Protein AF-A0AAX0KG00-F1 (afdb_monomer_lite)

Sequence (105 aa):
MTITKQRVEEIISRIEMYGHGAGYTADEVYDLAVLALNLSNIAKLKRYELDMDGCDSFGQDCGADMTEDSDGNYVLFDDVVKLFEFDTTTQKLESPAKEAASERN

Structure (mmCIF, N/CA/C/O backbone):
data_AF-A0AAX0KG00-F1
#
_entry.id   AF-A0AAX0KG00-F1
#
loop_
_atom_site.group_PDB
_atom_site.id
_atom_site.type_symbol
_atom_site.label_atom_id
_atom_site.label_alt_id
_atom_site.label_comp_id
_atom_site.label_asym_id
_atom_site.label_entity_id
_atom_site.label_seq_id
_atom_site.pdbx_PDB_ins_code
_atom_site.Cartn_x
_atom_site.Cartn_y
_atom_site.Cartn_z
_atom_site.occupancy
_atom_site.B_iso_or_equiv
_atom_site.auth_seq_id
_atom_site.auth_comp_id
_atom_site.auth_asym_id
_atom_site.auth_atom_id
_atom_site.pdbx_PDB_model_num
ATOM 1 N N . MET A 1 1 ? 2.299 -10.904 -9.021 1.00 55.53 1 MET A N 1
ATOM 2 C CA . MET A 1 1 ? 3.758 -10.706 -8.871 1.00 55.53 1 MET A CA 1
ATOM 3 C C . MET A 1 1 ? 3.919 -9.799 -7.658 1.00 55.53 1 MET A C 1
ATOM 5 O O . MET A 1 1 ? 2.980 -9.087 -7.360 1.00 55.53 1 MET A O 1
ATOM 9 N N . THR A 1 2 ? 5.003 -9.872 -6.890 1.00 67.31 2 THR A N 1
ATOM 10 C CA . THR A 1 2 ? 5.174 -8.993 -5.718 1.00 67.31 2 THR A CA 1
ATOM 11 C C . THR A 1 2 ? 6.259 -7.982 -6.029 1.00 67.31 2 THR A C 1
ATOM 13 O O . THR A 1 2 ? 7.417 -8.369 -6.198 1.00 67.31 2 THR A O 1
ATOM 16 N N . ILE A 1 3 ? 5.915 -6.697 -6.107 1.00 80.94 3 ILE A N 1
ATOM 17 C CA . ILE A 1 3 ? 6.923 -5.654 -6.284 1.00 80.94 3 ILE A CA 1
ATOM 18 C C . ILE A 1 3 ? 7.651 -5.384 -4.960 1.00 80.94 3 ILE A C 1
ATOM 20 O O . ILE A 1 3 ? 7.037 -5.177 -3.916 1.00 80.94 3 ILE A O 1
ATOM 24 N N . THR A 1 4 ? 8.983 -5.421 -4.983 1.00 85.62 4 THR A N 1
ATOM 25 C CA . THR A 1 4 ? 9.822 -5.200 -3.795 1.00 85.62 4 THR A CA 1
ATOM 26 C C . THR A 1 4 ? 10.341 -3.768 -3.747 1.00 85.62 4 THR A C 1
ATOM 28 O O . THR A 1 4 ? 10.486 -3.119 -4.781 1.00 85.62 4 THR A O 1
ATOM 31 N N . LYS A 1 5 ? 10.717 -3.280 -2.556 1.00 85.38 5 LYS A N 1
ATOM 32 C CA . LYS A 1 5 ? 11.319 -1.944 -2.391 1.00 85.38 5 LYS A CA 1
ATOM 33 C C . LYS A 1 5 ? 12.525 -1.718 -3.314 1.00 85.38 5 LYS A C 1
ATOM 35 O O . LYS A 1 5 ? 12.592 -0.695 -3.983 1.00 85.38 5 LYS A O 1
ATOM 40 N N . GLN A 1 6 ? 13.438 -2.690 -3.384 1.00 89.00 6 GLN A N 1
ATOM 41 C CA . GLN A 1 6 ? 14.615 -2.615 -4.260 1.00 89.00 6 GLN A CA 1
ATOM 42 C C . GLN A 1 6 ? 14.218 -2.465 -5.733 1.00 89.00 6 GLN A C 1
ATOM 44 O O . GLN A 1 6 ? 14.830 -1.692 -6.465 1.00 89.00 6 GLN A O 1
ATOM 49 N N . ARG A 1 7 ? 13.160 -3.165 -6.164 1.00 90.69 7 ARG A N 1
ATOM 50 C CA . ARG A 1 7 ? 12.652 -3.062 -7.532 1.00 90.69 7 ARG A CA 1
ATOM 51 C C . ARG A 1 7 ? 12.025 -1.696 -7.810 1.00 90.69 7 ARG A C 1
ATOM 53 O O . ARG A 1 7 ? 12.241 -1.147 -8.884 1.00 90.69 7 ARG A O 1
ATOM 60 N N . VAL A 1 8 ? 11.306 -1.123 -6.845 1.00 89.12 8 VAL A N 1
ATOM 61 C CA . VAL A 1 8 ? 10.755 0.239 -6.954 1.00 89.12 8 VAL A CA 1
ATOM 62 C C . VAL A 1 8 ? 11.867 1.278 -7.101 1.00 89.12 8 VAL A C 1
ATOM 64 O O . VAL A 1 8 ? 11.791 2.124 -7.987 1.00 89.12 8 VAL A O 1
ATOM 67 N N . GLU A 1 9 ? 12.919 1.193 -6.284 1.00 90.69 9 GLU A N 1
ATOM 68 C CA . GLU A 1 9 ? 14.078 2.095 -6.366 1.00 90.69 9 GLU A CA 1
ATOM 69 C C . GLU A 1 9 ? 14.778 1.999 -7.733 1.00 90.69 9 GLU A C 1
ATOM 71 O O . GLU A 1 9 ? 15.102 3.023 -8.338 1.00 90.69 9 GLU A O 1
ATOM 76 N N . GLU A 1 10 ? 14.943 0.783 -8.266 1.00 90.62 10 GLU A N 1
ATOM 77 C CA . GLU A 1 10 ? 15.484 0.572 -9.612 1.00 90.62 10 GLU A CA 1
ATOM 78 C C . GLU A 1 10 ? 14.589 1.202 -10.690 1.00 90.62 10 GLU A C 1
ATOM 80 O O . GLU A 1 10 ? 15.086 1.899 -11.575 1.00 90.62 10 GLU A O 1
ATOM 85 N N . ILE A 1 11 ? 13.270 0.988 -10.618 1.00 89.44 11 ILE A N 1
ATOM 86 C CA . ILE A 1 11 ? 12.307 1.553 -11.572 1.00 89.44 11 ILE A CA 1
ATOM 87 C C . ILE A 1 11 ? 12.376 3.082 -11.563 1.00 89.44 11 ILE A C 1
ATOM 89 O O . ILE A 1 11 ? 12.450 3.679 -12.636 1.00 89.44 11 ILE A O 1
ATOM 93 N N . ILE A 1 12 ? 12.412 3.714 -10.385 1.00 90.50 12 ILE A N 1
ATOM 94 C CA . ILE A 1 12 ? 12.523 5.175 -10.254 1.00 90.50 12 ILE A CA 1
ATOM 95 C C . ILE A 1 12 ? 13.815 5.668 -10.907 1.00 90.50 12 ILE A C 1
ATOM 97 O O . ILE A 1 12 ? 13.762 6.518 -11.795 1.00 90.50 12 ILE A O 1
ATOM 101 N N . SER A 1 13 ? 14.958 5.077 -10.547 1.00 92.19 13 SER A N 1
ATOM 102 C CA . SER A 1 13 ? 16.258 5.456 -11.113 1.00 92.19 13 SER A CA 1
ATOM 103 C C . SER A 1 13 ? 16.284 5.322 -12.641 1.00 92.19 13 SER A C 1
ATOM 105 O O . SER A 1 13 ? 16.823 6.170 -13.356 1.00 92.19 13 SER A O 1
ATOM 107 N N . ARG A 1 14 ? 15.651 4.275 -13.176 1.00 90.38 14 ARG A N 1
ATOM 108 C CA . ARG A 1 14 ? 15.568 4.054 -14.621 1.00 90.38 14 ARG A CA 1
ATOM 109 C C . ARG A 1 14 ? 14.595 5.010 -15.308 1.00 90.38 14 ARG A C 1
ATOM 111 O O . ARG A 1 14 ? 14.874 5.405 -16.435 1.00 90.38 14 ARG A O 1
ATOM 118 N N . ILE A 1 15 ? 13.492 5.405 -14.673 1.00 90.69 15 ILE A N 1
ATOM 119 C CA . ILE A 1 15 ? 12.586 6.436 -15.205 1.00 90.69 15 ILE A CA 1
ATOM 120 C C . ILE A 1 15 ? 13.304 7.786 -15.282 1.00 90.69 15 ILE A C 1
ATOM 122 O O . ILE A 1 15 ? 13.199 8.458 -16.304 1.00 90.69 15 ILE A O 1
ATOM 126 N N . GLU A 1 16 ? 14.076 8.155 -14.258 1.00 90.38 16 GLU A N 1
ATOM 127 C CA . GLU A 1 16 ? 14.860 9.397 -14.250 1.00 90.38 16 GLU A CA 1
ATOM 128 C C . GLU A 1 16 ? 15.902 9.438 -15.379 1.00 90.38 16 GLU A C 1
ATOM 130 O O . GLU A 1 16 ? 16.091 10.479 -16.006 1.00 90.38 16 GLU A O 1
ATOM 135 N N . MET A 1 17 ? 16.554 8.306 -15.670 1.00 89.31 17 MET A N 1
ATOM 136 C CA . MET A 1 17 ? 17.584 8.225 -16.713 1.00 89.31 17 MET A CA 1
ATOM 137 C C . MET A 1 17 ? 17.036 8.026 -18.131 1.00 89.31 17 MET A C 1
ATOM 139 O O . MET A 1 17 ? 17.594 8.572 -19.082 1.00 89.31 17 MET A O 1
ATOM 143 N N . TYR A 1 18 ? 15.992 7.211 -18.297 1.00 89.69 18 TYR A N 1
ATOM 144 C CA . TYR A 1 18 ? 15.554 6.710 -19.607 1.00 89.69 18 TYR A CA 1
ATOM 145 C C . TYR A 1 18 ? 14.125 7.121 -19.989 1.00 89.69 18 TYR A C 1
ATOM 147 O O . TYR A 1 18 ? 13.746 6.974 -21.150 1.00 89.69 18 TYR A O 1
ATOM 155 N N . GLY A 1 19 ? 13.324 7.641 -19.055 1.00 84.38 19 GLY A N 1
ATOM 156 C CA . GLY A 1 19 ? 11.938 8.040 -19.304 1.00 84.38 19 GLY A CA 1
ATOM 157 C C . GLY A 1 19 ? 11.027 6.873 -19.711 1.00 84.38 19 GLY A C 1
ATOM 158 O O . GLY A 1 19 ? 11.082 5.777 -19.143 1.00 84.38 19 GLY A O 1
ATOM 159 N N . HIS A 1 20 ? 10.152 7.105 -20.698 1.00 74.81 20 HIS A N 1
ATOM 160 C CA . HIS A 1 20 ? 9.281 6.063 -21.249 1.00 74.81 20 HIS A CA 1
ATOM 161 C C . HIS A 1 20 ? 10.119 4.959 -21.912 1.00 74.81 20 HIS A C 1
ATOM 163 O O . HIS A 1 20 ? 10.801 5.201 -22.902 1.00 74.81 20 HIS A O 1
ATOM 169 N N . GLY A 1 21 ? 10.048 3.737 -21.373 1.00 74.00 21 GLY A N 1
ATOM 170 C CA . GLY A 1 21 ? 10.892 2.613 -21.804 1.00 74.00 21 GLY A CA 1
ATOM 171 C C . GLY A 1 21 ? 11.908 2.150 -20.757 1.00 74.00 21 GLY A C 1
ATOM 172 O O . GLY A 1 21 ? 12.726 1.281 -21.045 1.00 74.00 21 GLY A O 1
ATOM 173 N N . ALA A 1 22 ? 11.823 2.660 -19.525 1.00 84.12 22 ALA A N 1
ATOM 174 C CA . ALA A 1 22 ? 12.662 2.268 -18.393 1.00 84.12 22 ALA A CA 1
ATOM 175 C C . ALA A 1 22 ? 12.617 0.768 -18.019 1.00 84.12 22 ALA A C 1
ATOM 177 O O . ALA A 1 22 ? 13.392 0.351 -17.166 1.00 84.12 22 ALA A O 1
ATOM 178 N N . GLY A 1 23 ? 11.794 -0.066 -18.665 1.00 84.50 23 GLY A N 1
ATOM 179 C CA . GLY A 1 23 ? 11.791 -1.522 -18.470 1.00 84.50 23 GLY A CA 1
ATOM 180 C C . GLY A 1 23 ? 10.996 -1.995 -17.251 1.00 84.50 23 GLY A C 1
ATOM 181 O O . GLY A 1 23 ? 11.303 -3.057 -16.708 1.00 84.50 23 GLY A O 1
ATOM 182 N N . TYR A 1 24 ? 10.010 -1.205 -16.822 1.00 88.50 24 TYR A N 1
ATOM 183 C CA . TYR A 1 24 ? 8.957 -1.645 -15.908 1.00 88.50 24 TYR A CA 1
ATOM 184 C C . TYR A 1 24 ? 7.797 -2.270 -16.694 1.00 88.50 24 TYR A C 1
ATOM 186 O O . TYR A 1 24 ? 7.545 -1.894 -17.845 1.00 88.50 24 TYR A O 1
ATOM 194 N N . THR A 1 25 ? 7.093 -3.225 -16.093 1.00 89.06 25 THR A N 1
ATOM 195 C CA . THR A 1 25 ? 5.917 -3.866 -16.702 1.00 89.06 25 THR A CA 1
ATOM 196 C C . THR A 1 25 ? 4.623 -3.146 -16.316 1.00 89.06 25 THR A C 1
ATOM 198 O O . THR A 1 25 ? 4.577 -2.377 -15.356 1.00 89.06 25 THR A O 1
ATOM 201 N N . ALA A 1 26 ? 3.545 -3.390 -17.067 1.00 88.00 26 ALA A N 1
ATOM 202 C CA . ALA A 1 26 ? 2.218 -2.901 -16.691 1.00 88.00 26 ALA A CA 1
ATOM 203 C C . ALA A 1 26 ? 1.755 -3.488 -15.346 1.00 88.00 26 ALA A C 1
ATOM 205 O O . ALA A 1 26 ? 1.148 -2.774 -14.553 1.00 88.00 26 ALA A O 1
ATOM 206 N N . ASP A 1 27 ? 2.105 -4.748 -15.072 1.00 88.56 27 ASP A N 1
ATOM 207 C CA . ASP A 1 27 ? 1.786 -5.424 -13.812 1.00 88.56 27 ASP A CA 1
ATOM 208 C C . AS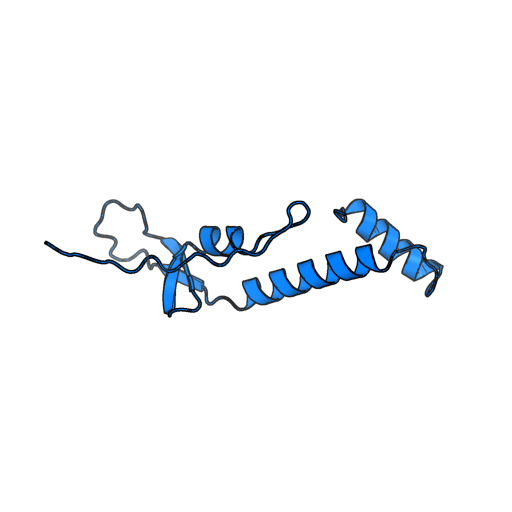P A 1 27 ? 2.484 -4.748 -12.623 1.00 88.56 27 ASP A C 1
ATOM 210 O O . ASP A 1 27 ? 1.849 -4.475 -11.613 1.00 88.56 27 ASP A O 1
ATOM 214 N N . GLU A 1 28 ? 3.760 -4.368 -12.765 1.00 88.00 28 GLU A N 1
ATOM 215 C CA . GLU A 1 28 ? 4.493 -3.635 -11.721 1.00 88.00 28 GLU A CA 1
ATOM 216 C C . GLU A 1 28 ? 3.848 -2.274 -11.409 1.00 88.00 28 GLU A C 1
ATOM 218 O O . GLU A 1 28 ? 3.786 -1.858 -10.252 1.00 88.00 28 GLU A O 1
ATOM 223 N N . VAL A 1 29 ? 3.338 -1.581 -12.432 1.00 87.38 29 VAL A N 1
ATOM 224 C CA . VAL A 1 29 ? 2.611 -0.313 -12.253 1.00 87.38 29 VAL A CA 1
ATOM 225 C C . VAL A 1 29 ? 1.258 -0.545 -11.581 1.00 87.38 29 VAL A C 1
ATOM 227 O O . VAL A 1 29 ? 0.854 0.253 -10.735 1.00 87.38 29 VAL A O 1
ATOM 230 N N . TYR A 1 30 ? 0.564 -1.625 -11.937 1.00 87.06 30 TYR A N 1
ATOM 231 C CA . TYR A 1 30 ? -0.711 -1.993 -11.332 1.00 87.06 30 TYR A CA 1
ATOM 232 C C . TYR A 1 30 ? -0.554 -2.323 -9.844 1.00 87.06 30 TYR A C 1
ATOM 234 O O . TYR A 1 30 ? -1.261 -1.743 -9.019 1.00 87.06 30 TYR A O 1
ATOM 242 N N . ASP A 1 31 ? 0.422 -3.160 -9.490 1.00 84.62 31 ASP A N 1
ATOM 243 C CA . ASP A 1 31 ? 0.705 -3.539 -8.103 1.00 84.62 31 ASP A CA 1
ATOM 244 C C . ASP A 1 31 ? 1.033 -2.301 -7.244 1.00 84.62 31 ASP A C 1
ATOM 246 O O . ASP A 1 31 ? 0.531 -2.150 -6.127 1.00 84.62 31 ASP A O 1
ATOM 250 N N . LEU A 1 32 ? 1.813 -1.356 -7.787 1.00 84.75 32 LEU A N 1
ATOM 251 C CA . LEU A 1 32 ? 2.098 -0.079 -7.122 1.00 84.75 32 LEU A CA 1
ATOM 252 C C . LEU A 1 32 ? 0.854 0.788 -6.930 1.00 84.75 32 LEU A C 1
ATOM 254 O O . LEU A 1 32 ? 0.689 1.398 -5.871 1.00 84.75 32 LEU A O 1
ATOM 258 N N . ALA A 1 33 ? -0.016 0.861 -7.938 1.00 85.12 33 ALA A N 1
ATOM 259 C CA . ALA A 1 33 ? -1.245 1.639 -7.861 1.00 85.12 33 ALA A CA 1
ATOM 260 C C . ALA A 1 33 ? -2.206 1.071 -6.807 1.00 85.12 33 ALA A C 1
ATOM 262 O O . ALA A 1 33 ? -2.770 1.836 -6.025 1.00 85.12 33 ALA A O 1
ATOM 263 N N . VAL A 1 34 ? -2.351 -0.256 -6.742 1.00 84.19 34 VAL A N 1
ATOM 264 C CA . VAL A 1 34 ? -3.161 -0.936 -5.719 1.00 84.19 34 VAL A CA 1
ATOM 265 C C . VAL A 1 34 ? -2.615 -0.648 -4.320 1.00 84.19 34 VAL A C 1
ATOM 267 O O . VAL A 1 34 ? -3.369 -0.231 -3.441 1.00 84.19 34 VAL A O 1
ATOM 270 N N . LEU A 1 35 ? -1.299 -0.773 -4.122 1.00 82.06 35 LEU A N 1
ATOM 271 C CA . LEU A 1 35 ? -0.664 -0.482 -2.835 1.00 82.06 35 LEU A CA 1
ATOM 272 C C . LEU A 1 35 ? -0.868 0.983 -2.409 1.00 82.06 35 LEU A C 1
ATOM 274 O O . LEU A 1 35 ? -1.218 1.251 -1.259 1.00 82.06 35 LEU A O 1
ATOM 278 N N . ALA A 1 36 ? -0.716 1.934 -3.334 1.00 83.88 36 ALA A N 1
ATOM 279 C CA . ALA A 1 36 ? -0.949 3.352 -3.063 1.00 83.88 36 ALA A CA 1
ATOM 280 C C . ALA A 1 36 ? -2.420 3.656 -2.719 1.00 83.88 36 ALA A C 1
ATOM 282 O O . ALA A 1 36 ? -2.693 4.443 -1.809 1.00 83.88 36 ALA A O 1
ATOM 283 N N . LEU A 1 37 ? -3.370 3.022 -3.413 1.00 82.00 37 LEU A N 1
A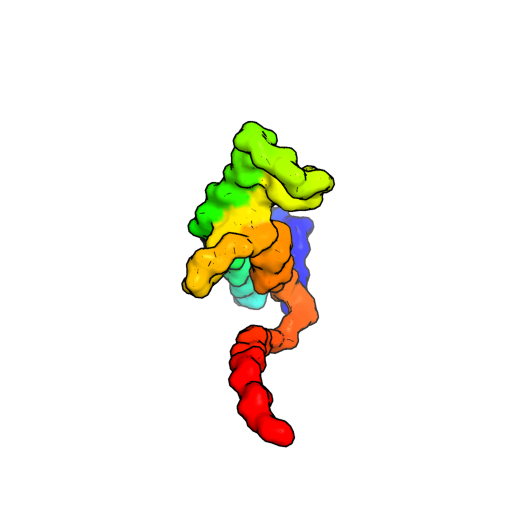TOM 284 C CA . LEU A 1 37 ? -4.800 3.163 -3.134 1.00 82.00 37 LEU A CA 1
ATOM 285 C C . LEU A 1 37 ? -5.161 2.620 -1.747 1.00 82.00 37 LEU A C 1
ATOM 287 O O . LEU A 1 37 ? -5.857 3.302 -0.994 1.00 82.00 37 LEU A O 1
ATOM 291 N N . ASN A 1 38 ? -4.643 1.448 -1.378 1.00 79.62 38 ASN A N 1
ATOM 292 C CA . ASN A 1 38 ? -4.884 0.848 -0.064 1.00 79.62 38 ASN A CA 1
ATOM 293 C C . ASN A 1 38 ? -4.324 1.723 1.066 1.00 79.62 38 ASN A C 1
ATOM 295 O O . ASN A 1 38 ? -5.042 2.027 2.019 1.00 79.62 38 ASN A O 1
ATOM 299 N N . LEU A 1 39 ? -3.095 2.231 0.921 1.00 81.00 39 LEU A N 1
ATOM 300 C CA . LEU A 1 39 ? -2.506 3.170 1.882 1.00 81.00 39 LEU A CA 1
ATOM 301 C C . LEU A 1 39 ? -3.317 4.468 2.005 1.00 81.00 39 LEU A C 1
ATOM 303 O O . LEU A 1 39 ? -3.513 4.975 3.109 1.00 81.00 39 LEU A O 1
ATOM 307 N N . SER A 1 40 ? -3.830 4.996 0.889 1.00 79.31 40 SER A N 1
ATOM 308 C CA . SER A 1 40 ? -4.697 6.179 0.908 1.00 79.31 40 SER A CA 1
ATOM 309 C C . SER A 1 40 ? -6.013 5.926 1.644 1.00 79.31 40 SER A C 1
ATOM 311 O O . SER A 1 40 ? -6.521 6.828 2.309 1.00 79.31 40 SER A O 1
ATOM 313 N N . ASN A 1 41 ? -6.567 4.717 1.546 1.00 79.75 41 ASN A N 1
ATOM 314 C CA . ASN A 1 41 ? -7.791 4.349 2.251 1.00 79.75 41 ASN A CA 1
ATOM 315 C C . ASN A 1 41 ? -7.553 4.192 3.758 1.00 79.75 41 ASN A C 1
ATOM 317 O O . ASN A 1 41 ? -8.339 4.729 4.535 1.00 79.75 41 ASN A O 1
ATOM 321 N N . ILE A 1 42 ? -6.434 3.586 4.169 1.00 79.94 42 ILE A N 1
ATOM 322 C CA . ILE A 1 42 ? -6.021 3.530 5.582 1.00 79.94 42 ILE A CA 1
ATOM 323 C C . ILE A 1 42 ? -5.850 4.942 6.157 1.00 79.94 42 ILE A C 1
ATOM 325 O O . ILE A 1 42 ? -6.312 5.224 7.256 1.00 79.94 42 ILE A O 1
ATOM 329 N N . ALA A 1 43 ? -5.238 5.866 5.409 1.00 79.75 43 ALA A N 1
ATOM 330 C CA . ALA A 1 43 ? -5.025 7.241 5.867 1.00 79.75 43 ALA A CA 1
ATOM 331 C C . ALA A 1 43 ? -6.325 8.046 6.082 1.00 79.75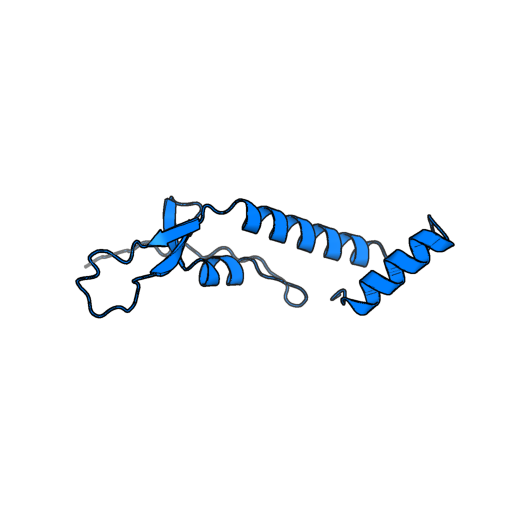 43 ALA A C 1
ATOM 333 O O . ALA A 1 43 ? -6.295 9.087 6.735 1.00 79.75 43 ALA A O 1
ATOM 334 N N . LYS A 1 44 ? -7.458 7.594 5.528 1.00 81.88 44 LYS A N 1
ATOM 335 C CA . LYS A 1 44 ? -8.779 8.223 5.715 1.00 81.88 44 LYS A CA 1
ATOM 336 C C . LYS A 1 44 ? -9.530 7.690 6.932 1.00 81.88 44 LYS A C 1
ATOM 338 O O . LYS A 1 44 ? -10.562 8.260 7.287 1.00 81.88 44 LYS A O 1
ATOM 343 N N . LEU A 1 45 ? -9.048 6.610 7.541 1.00 80.69 45 LEU A N 1
ATOM 344 C CA . LEU A 1 45 ? -9.637 6.063 8.750 1.00 80.69 45 LEU A CA 1
ATOM 345 C C . LEU A 1 45 ? -9.542 7.088 9.881 1.00 80.69 45 LEU A C 1
ATOM 347 O O . LEU A 1 45 ? -8.472 7.634 10.163 1.00 80.69 45 LEU A O 1
ATOM 351 N N . LYS A 1 46 ? -10.674 7.356 10.533 1.00 80.38 46 LYS A N 1
ATOM 352 C CA . LYS A 1 46 ? -10.696 8.185 11.738 1.00 80.38 46 LYS A CA 1
ATOM 353 C C . LYS A 1 46 ? -10.065 7.389 12.872 1.00 80.38 46 LYS A C 1
ATOM 355 O O . LYS A 1 46 ? -10.479 6.257 13.113 1.00 80.38 46 LYS A O 1
ATOM 360 N N . ARG A 1 47 ? -9.074 7.972 13.542 1.00 80.75 47 ARG A N 1
ATOM 361 C CA . ARG A 1 47 ? -8.451 7.383 14.730 1.00 80.75 47 ARG A CA 1
ATOM 362 C C . ARG A 1 47 ? -9.082 7.964 15.979 1.00 80.75 47 ARG A C 1
ATOM 364 O O . ARG A 1 47 ? -9.290 9.177 16.050 1.00 80.75 47 ARG A O 1
ATOM 371 N N . TYR A 1 48 ? -9.341 7.103 16.944 1.00 76.69 48 TYR A N 1
ATOM 372 C CA . TYR A 1 48 ? -9.826 7.470 18.257 1.00 76.69 48 TYR A CA 1
ATOM 373 C C . TYR A 1 48 ? -8.866 6.886 19.286 1.00 76.69 48 TYR A C 1
ATOM 375 O O . TYR A 1 48 ? -8.685 5.672 19.365 1.00 76.69 48 TYR A O 1
ATOM 383 N N . GLU A 1 49 ? -8.246 7.765 20.062 1.00 68.00 49 GLU A N 1
ATOM 384 C CA . GLU A 1 49 ? -7.489 7.372 21.242 1.00 68.00 49 GLU A CA 1
ATOM 385 C C . GLU A 1 49 ? -8.481 7.283 22.401 1.00 68.00 49 GLU A C 1
ATOM 387 O O . GLU A 1 49 ? -9.207 8.242 22.682 1.00 68.00 49 GLU A O 1
ATOM 392 N N . LEU A 1 50 ? -8.564 6.118 23.042 1.00 66.00 50 LEU A N 1
ATOM 393 C CA . LEU A 1 50 ? -9.339 5.985 24.269 1.00 66.00 50 LEU A CA 1
ATOM 394 C C . LEU A 1 50 ? -8.603 6.729 25.384 1.00 66.00 50 LEU A C 1
ATOM 396 O O . LEU A 1 50 ? -7.476 6.372 25.734 1.00 66.00 50 LEU A O 1
ATOM 400 N N . ASP A 1 51 ? -9.245 7.776 25.902 1.00 63.97 51 ASP A N 1
ATOM 401 C CA . ASP A 1 51 ? -8.724 8.586 26.998 1.00 63.97 51 ASP A CA 1
ATOM 402 C C . ASP A 1 51 ? -8.421 7.701 28.218 1.00 63.97 51 ASP A C 1
ATOM 404 O O . ASP A 1 51 ? -9.210 6.835 28.606 1.00 63.97 51 ASP A O 1
ATOM 408 N N . MET A 1 52 ? -7.241 7.900 28.799 1.00 60.16 52 MET A N 1
ATOM 409 C CA . MET A 1 52 ? -6.728 7.116 29.923 1.00 60.16 52 MET A CA 1
ATOM 410 C C . MET A 1 52 ? -7.352 7.540 31.258 1.00 60.16 52 MET A C 1
ATOM 412 O O . MET A 1 52 ? -7.259 6.808 32.251 1.00 60.16 52 MET A O 1
ATOM 416 N N . ASP A 1 53 ? -7.994 8.707 31.291 1.00 61.19 53 ASP A N 1
ATOM 417 C CA . ASP A 1 53 ? -8.610 9.264 32.485 1.00 61.19 53 ASP A CA 1
ATOM 418 C C . ASP A 1 53 ? -9.947 8.559 32.790 1.00 61.19 53 ASP A C 1
ATOM 420 O O . ASP A 1 53 ? -11.024 8.990 32.386 1.00 61.19 53 ASP A O 1
ATOM 424 N N . GLY A 1 54 ? -9.884 7.454 33.544 1.00 59.97 54 GLY A N 1
ATOM 425 C CA . GLY A 1 54 ? -11.073 6.777 34.090 1.00 59.97 54 GLY A CA 1
ATOM 426 C C . GLY A 1 54 ? -11.249 5.304 33.722 1.00 59.97 54 GLY A C 1
ATOM 427 O O . GLY A 1 54 ? -12.332 4.768 33.930 1.00 59.97 54 GLY A O 1
ATOM 428 N N . CYS A 1 55 ? -10.204 4.645 33.218 1.00 66.38 55 CYS A N 1
ATOM 429 C CA . CYS A 1 55 ? -10.201 3.207 32.946 1.00 66.38 55 CYS A CA 1
ATOM 430 C C . CYS A 1 55 ? -10.512 2.379 34.215 1.00 66.38 55 CYS A C 1
ATOM 432 O O . CYS A 1 55 ? -9.646 2.177 35.069 1.00 66.38 55 CYS A O 1
ATOM 434 N N . ASP A 1 56 ? -11.749 1.899 34.350 1.00 65.25 56 ASP A N 1
ATOM 435 C CA . ASP A 1 56 ? -12.265 1.157 35.510 1.00 65.25 56 ASP A CA 1
ATOM 436 C C . ASP A 1 56 ? -12.153 -0.375 35.361 1.00 65.25 56 ASP A C 1
ATOM 438 O O . ASP A 1 56 ? -12.423 -1.127 36.302 1.00 65.25 56 ASP A O 1
ATOM 442 N N . SER A 1 57 ? -11.680 -0.850 34.207 1.00 59.09 57 SER A N 1
ATOM 443 C CA . SER A 1 57 ? -11.664 -2.261 33.825 1.00 59.09 57 SER A CA 1
ATOM 444 C C . SER A 1 57 ? -10.259 -2.767 33.481 1.00 59.09 57 SER A C 1
ATOM 446 O O . SER A 1 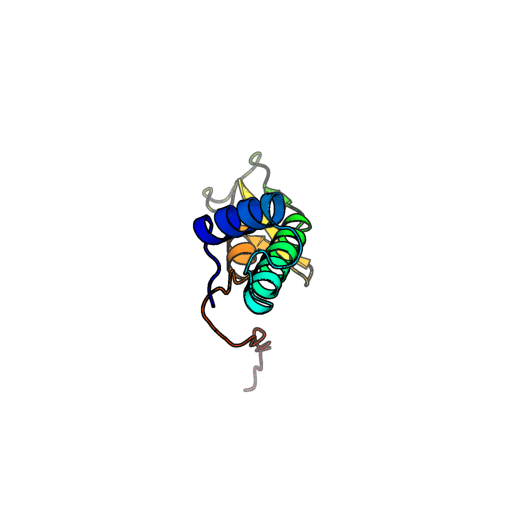57 ? -9.944 -2.943 32.311 1.00 59.09 57 SER A O 1
ATOM 448 N N . PHE A 1 58 ? -9.393 -3.006 34.477 1.00 59.62 58 PHE A N 1
ATOM 449 C CA . PHE A 1 58 ? -8.120 -3.762 34.357 1.00 59.62 58 PHE A CA 1
ATOM 450 C C . PHE A 1 58 ? -7.241 -3.499 33.100 1.00 59.62 58 PHE A C 1
ATOM 452 O O . PHE A 1 58 ? -6.439 -4.351 32.723 1.00 59.62 58 PHE A O 1
ATOM 459 N N . GLY A 1 59 ? -7.346 -2.321 32.478 1.00 55.84 59 GLY A N 1
ATOM 460 C CA . GLY A 1 59 ? -6.410 -1.803 31.484 1.00 55.84 59 GLY A CA 1
ATOM 461 C C . GLY A 1 59 ? -6.202 -2.611 30.200 1.00 55.84 59 GLY A C 1
ATOM 462 O O . GLY A 1 59 ? -5.139 -2.443 29.614 1.00 55.84 59 GLY A O 1
ATOM 463 N N . GLN A 1 60 ? -7.123 -3.476 29.749 1.00 60.09 60 GLN A N 1
ATOM 464 C CA . GLN A 1 60 ? -6.875 -4.206 28.488 1.00 60.09 60 GLN A CA 1
ATOM 465 C C . GLN A 1 60 ? -7.059 -3.340 27.236 1.00 60.09 60 GLN A C 1
ATOM 467 O O . GLN A 1 60 ? -6.213 -3.407 26.350 1.00 60.09 60 GLN A O 1
ATOM 472 N N . ASP A 1 61 ? -8.077 -2.475 27.205 1.00 60.50 61 ASP A N 1
ATOM 473 C CA . ASP A 1 61 ? -8.397 -1.671 26.011 1.00 60.50 61 ASP A CA 1
ATOM 474 C C . ASP A 1 61 ? -8.110 -0.170 26.198 1.00 60.50 61 ASP A C 1
ATOM 476 O O . ASP A 1 61 ? -8.355 0.651 25.318 1.00 60.50 61 ASP A O 1
ATOM 480 N N . CYS A 1 62 ? -7.580 0.219 27.355 1.00 65.31 62 CYS A N 1
ATOM 481 C CA . CYS A 1 62 ? -7.321 1.618 27.677 1.00 65.31 62 CYS A CA 1
ATOM 482 C C . CYS A 1 62 ? -6.056 2.095 26.955 1.00 65.31 62 CYS A C 1
ATOM 484 O O . CYS A 1 62 ? -4.977 1.528 27.131 1.00 65.31 62 CYS A O 1
ATOM 486 N N . GLY A 1 63 ? -6.212 3.110 26.101 1.00 66.25 63 GLY A N 1
ATOM 487 C CA . GLY A 1 63 ? -5.180 3.557 25.166 1.00 66.25 63 GLY A CA 1
ATOM 488 C C . GLY A 1 63 ? -5.034 2.706 23.907 1.00 66.25 63 GLY A C 1
ATOM 489 O O . GLY A 1 63 ? -4.049 2.873 23.188 1.00 66.25 63 GLY A O 1
ATOM 490 N N . ALA A 1 64 ? -5.970 1.791 23.636 1.00 74.38 64 ALA A N 1
ATOM 491 C CA . ALA A 1 64 ? -6.008 1.112 22.350 1.00 74.38 64 ALA A CA 1
ATOM 492 C C . ALA A 1 64 ? -6.272 2.128 21.227 1.00 74.38 64 ALA A C 1
ATOM 494 O O . ALA A 1 64 ? -7.084 3.046 21.371 1.00 74.38 64 ALA A O 1
ATOM 495 N N . ASP A 1 65 ? -5.567 1.958 20.110 1.00 79.56 65 ASP A N 1
ATOM 496 C CA . ASP A 1 65 ? -5.765 2.768 18.914 1.00 79.56 65 ASP A CA 1
ATOM 497 C C . ASP A 1 65 ? -6.965 2.220 18.145 1.00 79.56 65 ASP A C 1
ATOM 499 O O . ASP A 1 65 ? -6.913 1.129 17.565 1.00 79.56 65 ASP A O 1
ATOM 503 N N . MET A 1 66 ? -8.069 2.956 18.202 1.00 84.12 66 MET A N 1
ATOM 504 C CA . MET A 1 66 ? -9.345 2.525 17.657 1.00 84.12 66 MET A CA 1
ATOM 505 C C . MET A 1 66 ? -9.637 3.248 16.352 1.00 84.12 66 MET A C 1
ATOM 507 O O . MET A 1 66 ? -9.286 4.410 16.145 1.00 84.12 66 MET A O 1
ATOM 511 N N . THR A 1 67 ? -10.362 2.577 15.473 1.00 85.50 67 THR A N 1
ATOM 512 C CA . THR A 1 67 ? -10.933 3.184 14.281 1.00 85.50 67 THR A CA 1
ATOM 513 C C . THR A 1 67 ? -12.379 2.758 14.098 1.00 85.50 67 THR A C 1
ATOM 515 O O . THR A 1 67 ? -12.864 1.857 14.774 1.00 85.50 67 THR A O 1
ATOM 518 N N . GLU A 1 68 ? -13.081 3.454 13.218 1.00 84.69 68 GLU A N 1
ATOM 519 C CA . GLU A 1 68 ? -14.464 3.163 12.869 1.00 84.69 68 GLU A CA 1
ATOM 520 C C . GLU A 1 68 ? -14.472 2.411 11.537 1.00 84.69 68 GLU A C 1
ATOM 522 O O . GLU A 1 68 ? -13.866 2.867 10.560 1.00 84.69 68 GLU A O 1
ATOM 527 N N . ASP A 1 69 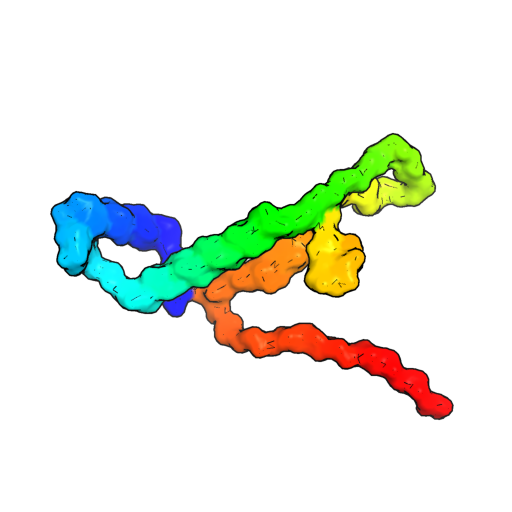? -15.113 1.243 11.511 1.00 79.88 69 ASP A N 1
ATOM 528 C CA . ASP A 1 69 ? -15.310 0.477 10.281 1.00 79.88 69 ASP A CA 1
ATOM 529 C C . ASP A 1 69 ? -16.374 1.121 9.366 1.00 79.88 69 ASP A C 1
ATOM 531 O O . ASP A 1 69 ? -16.963 2.162 9.667 1.00 79.88 69 ASP A O 1
ATOM 535 N N . SER A 1 70 ? -16.632 0.510 8.207 1.00 74.75 70 SER A N 1
ATOM 536 C CA . SER A 1 70 ? -17.640 1.009 7.261 1.00 74.75 70 SER A CA 1
ATOM 537 C C . SER A 1 70 ? -19.078 0.966 7.789 1.00 74.75 70 SER A C 1
ATOM 539 O O . SER A 1 70 ? -19.936 1.650 7.231 1.00 74.75 70 SER A O 1
ATOM 541 N N . ASP A 1 71 ? -19.340 0.169 8.826 1.00 80.38 71 ASP A N 1
ATOM 542 C CA . ASP A 1 71 ? -20.650 0.005 9.458 1.00 80.38 71 ASP A CA 1
ATOM 543 C C . ASP A 1 71 ? -20.822 0.916 10.692 1.00 80.38 71 ASP A C 1
ATOM 545 O O . ASP A 1 71 ? -21.909 0.972 11.271 1.00 80.38 71 ASP A O 1
ATOM 549 N N . GLY A 1 72 ? -19.783 1.672 11.066 1.00 80.94 72 GLY A N 1
ATOM 550 C CA . GLY A 1 72 ? -19.792 2.586 12.206 1.00 80.94 72 GLY A CA 1
ATOM 551 C C . GLY A 1 72 ? -19.387 1.944 13.538 1.00 80.94 72 GLY A C 1
ATOM 552 O O . GLY A 1 72 ? -19.601 2.550 14.590 1.00 80.94 72 GLY A O 1
ATOM 553 N N . ASN A 1 73 ? -18.833 0.726 13.533 1.00 81.94 73 ASN A N 1
ATOM 554 C CA . ASN A 1 73 ? -18.375 0.061 14.754 1.00 81.94 73 ASN A CA 1
ATOM 555 C C . ASN A 1 73 ? -16.942 0.473 15.102 1.00 81.94 73 ASN A C 1
ATOM 557 O O . ASN A 1 73 ? -16.074 0.540 14.231 1.00 81.94 73 ASN A O 1
ATOM 561 N N . TYR A 1 74 ? -16.682 0.678 16.395 1.00 81.06 74 TYR A N 1
ATOM 562 C CA . TYR A 1 74 ? -15.333 0.909 16.906 1.00 81.06 74 TYR A CA 1
ATOM 563 C C . TYR A 1 74 ? -14.568 -0.413 16.990 1.00 81.06 74 TYR A C 1
ATOM 565 O O . TYR A 1 74 ? -14.962 -1.327 17.714 1.00 81.06 74 TYR A O 1
ATOM 573 N N . VAL A 1 75 ? -13.464 -0.496 16.261 1.00 83.56 75 VAL A N 1
ATOM 574 C CA . VAL A 1 75 ? -12.614 -1.683 16.116 1.00 83.56 75 VAL A CA 1
ATOM 575 C C . VAL A 1 75 ? -11.143 -1.297 16.267 1.00 83.56 75 VAL A C 1
ATOM 577 O O . VAL A 1 75 ? -10.781 -0.133 16.099 1.00 83.56 75 VAL A O 1
ATOM 580 N N . LEU A 1 76 ? -10.276 -2.262 16.581 1.00 84.88 76 LEU A N 1
ATOM 581 C CA . LEU A 1 76 ? -8.836 -2.013 16.688 1.00 84.88 76 LEU A CA 1
ATOM 582 C C . LEU A 1 76 ? -8.269 -1.595 15.328 1.00 84.88 76 LEU A C 1
ATOM 584 O O . LEU A 1 76 ? -8.466 -2.284 14.323 1.00 84.88 76 LEU A O 1
ATOM 588 N N . PHE A 1 77 ? -7.520 -0.491 15.298 1.00 83.69 77 PHE A N 1
ATOM 589 C CA . PHE A 1 77 ? -6.892 0.009 14.077 1.00 83.69 77 PHE A CA 1
ATOM 590 C C . PHE A 1 77 ? -6.007 -1.058 13.421 1.00 83.69 77 PHE A C 1
ATOM 592 O O . PHE A 1 77 ? -6.062 -1.246 12.207 1.00 83.69 77 PHE A O 1
ATOM 599 N N . ASP A 1 78 ? -5.244 -1.801 14.223 1.00 81.12 78 ASP A N 1
ATOM 600 C CA . ASP A 1 78 ? -4.375 -2.875 13.741 1.00 81.12 78 ASP A CA 1
ATOM 601 C C . ASP A 1 78 ? -5.145 -3.992 13.034 1.00 81.12 78 ASP A C 1
ATOM 603 O O . ASP A 1 78 ? -4.644 -4.559 12.064 1.00 81.12 78 ASP A O 1
ATOM 607 N N . ASP A 1 79 ? -6.356 -4.314 13.480 1.00 80.62 79 ASP A N 1
ATOM 608 C CA . ASP A 1 79 ? -7.152 -5.372 12.858 1.00 80.62 79 ASP A CA 1
ATOM 609 C C . ASP A 1 79 ? -7.765 -4.896 11.542 1.00 80.62 79 ASP A C 1
ATOM 611 O O . ASP A 1 79 ? -7.755 -5.634 10.558 1.00 80.62 79 ASP A O 1
ATOM 615 N N . VAL A 1 80 ? -8.172 -3.628 11.467 1.00 75.94 80 VAL A N 1
ATOM 616 C CA . VAL A 1 80 ? -8.606 -3.013 10.207 1.00 75.94 80 VAL A CA 1
ATOM 617 C C . VAL A 1 80 ? -7.452 -2.912 9.213 1.00 75.94 80 VAL A C 1
ATOM 619 O O . VAL A 1 80 ? -7.623 -3.243 8.044 1.00 75.94 80 VAL A O 1
ATOM 622 N N . VAL A 1 81 ? -6.253 -2.523 9.651 1.00 77.06 81 VAL A N 1
ATOM 623 C CA . VAL A 1 81 ? -5.073 -2.462 8.774 1.00 77.06 81 VAL A CA 1
ATOM 624 C C . VAL A 1 81 ? -4.648 -3.837 8.278 1.00 77.06 81 VAL A C 1
ATOM 626 O O . VAL A 1 81 ? -4.243 -3.948 7.127 1.00 77.06 81 VAL A O 1
ATOM 629 N N . LYS A 1 82 ? -4.766 -4.890 9.093 1.00 72.75 82 LYS A N 1
ATOM 630 C CA . LYS A 1 82 ? -4.518 -6.267 8.634 1.00 72.75 82 LYS A CA 1
ATOM 631 C C . LYS A 1 82 ? -5.546 -6.730 7.594 1.00 72.75 82 LYS A C 1
ATOM 633 O O . LYS A 1 82 ? -5.193 -7.540 6.743 1.00 72.75 82 LYS A O 1
ATOM 638 N N . LEU A 1 83 ? -6.783 -6.223 7.657 1.00 68.75 83 LEU A N 1
ATOM 639 C CA . LEU A 1 83 ? -7.849 -6.487 6.676 1.00 68.75 83 LEU A CA 1
ATOM 640 C C . LEU A 1 83 ? -7.677 -5.710 5.370 1.00 68.75 83 LEU A C 1
ATOM 642 O O . LEU A 1 83 ? -8.164 -6.156 4.332 1.00 68.75 83 LEU A O 1
ATOM 646 N N . PHE A 1 84 ? -6.973 -4.574 5.391 1.00 65.25 84 PHE A N 1
ATOM 647 C CA . PHE A 1 84 ? -6.358 -4.051 4.177 1.00 65.25 84 PHE A CA 1
ATOM 648 C C . PHE A 1 84 ? -5.250 -5.022 3.797 1.00 65.25 84 PHE A C 1
ATOM 650 O O . PHE A 1 84 ? -4.083 -4.815 4.124 1.00 65.25 84 PHE A O 1
ATOM 657 N N . GLU A 1 85 ? -5.6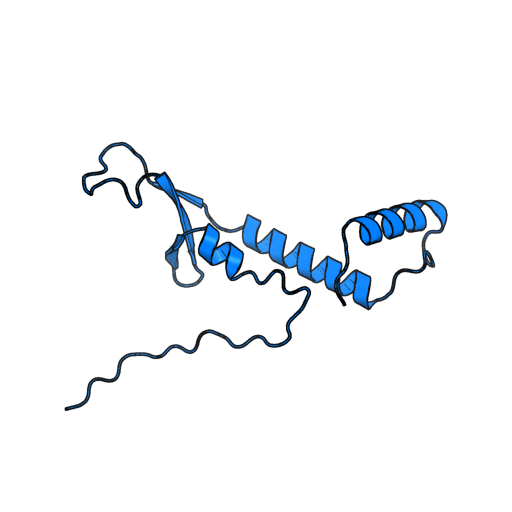37 -6.122 3.152 1.00 54.22 85 GLU A N 1
ATOM 658 C CA . GLU A 1 85 ? -4.698 -7.107 2.662 1.00 54.22 85 GLU A CA 1
ATOM 659 C C . GLU A 1 85 ? -3.646 -6.346 1.845 1.00 54.22 85 GLU A C 1
ATOM 661 O O . GLU A 1 85 ? -3.919 -5.780 0.780 1.00 54.22 85 GLU A O 1
ATOM 666 N N . PHE A 1 86 ? -2.414 -6.302 2.355 1.00 56.72 86 PHE A N 1
ATOM 667 C CA . PHE A 1 86 ? -1.242 -6.015 1.539 1.00 56.72 86 PHE A CA 1
ATOM 668 C C . PHE A 1 86 ? -1.006 -7.256 0.691 1.00 56.72 86 PHE A C 1
ATOM 670 O O . PHE A 1 86 ? -0.028 -7.987 0.867 1.00 56.72 86 PHE A O 1
ATOM 677 N N . ASP A 1 87 ? -1.980 -7.542 -0.168 1.00 40.72 87 ASP A N 1
ATOM 678 C CA . ASP A 1 87 ? -2.053 -8.768 -0.915 1.00 40.72 87 ASP A CA 1
ATOM 679 C C . ASP A 1 87 ? -1.058 -8.681 -2.056 1.00 40.72 87 ASP A C 1
ATOM 681 O O . ASP A 1 87 ? -1.341 -8.320 -3.193 1.00 40.72 87 ASP A O 1
ATOM 685 N N . THR A 1 88 ? 0.184 -8.955 -1.704 1.00 50.09 88 THR A N 1
ATOM 686 C CA . THR A 1 88 ? 1.230 -9.180 -2.677 1.00 50.09 88 THR A CA 1
ATOM 687 C C . THR A 1 88 ? 1.289 -10.647 -3.087 1.00 50.09 88 THR A C 1
ATOM 689 O O . THR A 1 88 ? 2.113 -10.975 -3.941 1.00 50.09 88 THR A O 1
ATOM 692 N N . THR A 1 89 ? 0.437 -11.539 -2.547 1.00 44.59 89 THR A N 1
ATOM 693 C CA . THR A 1 89 ? 0.619 -12.983 -2.773 1.00 44.59 89 THR A CA 1
ATOM 694 C C . THR A 1 89 ? -0.622 -13.873 -2.899 1.00 44.59 89 THR A C 1
ATOM 696 O O . THR A 1 89 ? -0.430 -15.036 -3.248 1.00 44.59 89 THR A O 1
ATOM 699 N N . THR A 1 90 ? -1.867 -13.433 -2.721 1.00 44.62 90 THR A N 1
ATOM 700 C CA . THR A 1 90 ? -2.988 -14.390 -2.617 1.00 44.62 90 THR A CA 1
ATOM 701 C C . THR A 1 90 ? -4.349 -13.838 -3.036 1.00 44.62 90 THR A C 1
ATOM 703 O O . THR A 1 90 ? -5.192 -13.500 -2.225 1.00 44.62 90 THR A O 1
ATOM 706 N N . GLN A 1 91 ? -4.589 -13.947 -4.345 1.00 56.09 91 GLN A N 1
ATOM 707 C CA . GLN A 1 91 ? -5.886 -14.184 -4.985 1.00 56.09 91 GLN A CA 1
ATOM 708 C C . GLN A 1 91 ? -7.074 -14.443 -4.031 1.00 56.09 91 GLN A C 1
ATOM 710 O O . GLN A 1 91 ? -7.128 -15.495 -3.393 1.00 56.09 91 GLN A O 1
ATOM 715 N N . LYS A 1 92 ? -8.095 -13.586 -4.179 1.00 38.47 92 LYS A N 1
ATOM 716 C CA . LYS A 1 92 ? -9.544 -13.828 -4.013 1.00 38.47 92 LYS A CA 1
ATOM 717 C C . LYS A 1 92 ? -10.165 -13.070 -2.838 1.00 38.47 92 LYS A C 1
ATOM 719 O O . LYS A 1 92 ? -10.261 -13.554 -1.721 1.00 38.47 92 LYS A O 1
ATOM 724 N N . LEU A 1 93 ? -10.730 -11.922 -3.204 1.00 41.69 93 LEU A N 1
ATOM 725 C CA . LEU A 1 93 ? -11.735 -11.192 -2.446 1.00 41.69 93 LEU A CA 1
ATOM 726 C C . LEU A 1 93 ? -12.944 -12.112 -2.180 1.00 41.69 93 LEU A C 1
ATOM 728 O O . LEU A 1 93 ? -13.786 -12.310 -3.058 1.00 41.69 93 LEU A O 1
ATOM 732 N N . GLU A 1 94 ? -13.042 -12.679 -0.983 1.00 35.78 94 GLU A N 1
ATOM 733 C CA . GLU A 1 94 ? -14.320 -13.131 -0.435 1.00 35.78 94 GLU A CA 1
ATOM 734 C C . GLU A 1 94 ? -14.671 -12.222 0.735 1.00 35.78 94 GLU A C 1
ATOM 736 O O . GLU A 1 94 ? -13.999 -12.182 1.761 1.00 35.78 94 GLU A O 1
ATOM 741 N N . SER A 1 95 ? -15.722 -11.430 0.529 1.00 41.00 95 SER A N 1
ATOM 742 C CA . SER A 1 95 ? -16.327 -10.596 1.559 1.00 41.00 95 SER A CA 1
ATOM 743 C C . SER A 1 95 ? -16.674 -11.456 2.779 1.00 41.00 95 SER A C 1
ATOM 745 O O . SER A 1 95 ? -17.185 -12.564 2.585 1.00 41.00 95 SER A O 1
ATOM 747 N N . PRO A 1 96 ? -16.476 -10.972 4.019 1.00 37.81 96 PRO A N 1
ATOM 748 C CA . PRO A 1 96 ? -16.941 -11.691 5.192 1.00 37.81 96 PRO A CA 1
ATOM 749 C C . PRO A 1 96 ? -18.460 -11.845 5.087 1.00 37.81 96 PRO A C 1
ATOM 751 O O . PRO A 1 96 ? -19.222 -10.875 5.106 1.00 37.81 96 PRO A O 1
ATOM 754 N N . ALA A 1 97 ? -18.890 -13.088 4.880 1.00 37.34 97 ALA A N 1
ATOM 755 C CA . ALA A 1 97 ? -20.288 -13.446 4.818 1.00 37.34 97 ALA A CA 1
ATOM 756 C C . ALA A 1 97 ? -20.941 -13.087 6.154 1.00 37.34 97 ALA A C 1
ATOM 758 O O . ALA A 1 97 ? -20.530 -13.529 7.225 1.00 37.34 97 ALA A O 1
ATOM 759 N N . LYS A 1 98 ? -21.984 -12.268 6.059 1.00 44.50 98 LYS A N 1
ATOM 760 C CA . LYS A 1 98 ? -22.906 -11.939 7.135 1.00 44.50 98 LYS A CA 1
ATOM 761 C C . LYS A 1 98 ? -23.671 -13.207 7.530 1.00 44.50 98 LYS A C 1
ATOM 763 O O . LYS A 1 98 ? -24.765 -13.439 7.021 1.00 44.50 98 LYS A O 1
ATOM 768 N N . GLU A 1 99 ? -23.128 -14.028 8.425 1.00 37.44 99 GLU A N 1
ATOM 769 C CA . GLU A 1 99 ? -23.934 -15.027 9.136 1.00 37.44 99 GLU A CA 1
ATOM 770 C C . GLU A 1 99 ? -24.706 -14.323 10.251 1.00 37.44 99 GLU A C 1
ATOM 772 O O . GLU A 1 99 ? -24.313 -14.240 11.412 1.00 37.44 99 GLU A O 1
ATOM 777 N N . ALA A 1 100 ? -25.831 -13.746 9.831 1.00 38.47 100 ALA A N 1
ATOM 778 C CA . ALA A 1 100 ? -26.906 -13.359 10.714 1.00 38.47 100 ALA A CA 1
ATOM 779 C C . ALA A 1 100 ? -27.449 -14.604 11.427 1.00 38.47 100 ALA A C 1
ATOM 781 O O . ALA A 1 100 ? -27.701 -15.641 10.810 1.00 38.47 100 ALA A O 1
ATOM 782 N N . ALA A 1 101 ? -27.660 -14.445 12.729 1.00 45.12 101 ALA A N 1
ATOM 783 C CA . ALA A 1 101 ? -28.394 -15.349 13.589 1.00 45.12 101 ALA A CA 1
ATOM 784 C C . ALA A 1 101 ? -29.653 -15.920 12.912 1.00 45.12 101 ALA A C 1
ATOM 786 O O . ALA A 1 101 ? -30.480 -15.186 12.369 1.00 45.12 101 ALA A O 1
ATOM 787 N N . SER A 1 102 ? -29.839 -17.231 13.038 1.00 39.31 102 SER A N 1
ATOM 788 C CA . SER A 1 102 ? -31.158 -17.846 12.964 1.00 39.31 102 SER A CA 1
ATOM 789 C C . SER A 1 102 ? -31.301 -18.812 14.132 1.00 39.31 102 SER A C 1
ATOM 791 O O . SER A 1 102 ? -30.993 -19.996 14.022 1.00 39.31 102 SER A O 1
ATOM 793 N N . GLU A 1 103 ? -31.821 -18.301 15.249 1.00 49.94 103 GLU A N 1
ATOM 794 C CA . GLU A 1 103 ? -32.659 -19.102 16.141 1.00 49.94 103 GLU A CA 1
ATOM 795 C C . GLU A 1 103 ? -33.736 -19.811 15.308 1.00 49.94 103 GLU A C 1
ATOM 797 O O . GLU A 1 103 ? -34.357 -19.186 14.443 1.00 49.94 103 GLU A O 1
ATOM 802 N N . ARG A 1 104 ? -33.980 -21.097 15.579 1.00 39.97 104 ARG A N 1
ATOM 803 C CA . ARG A 1 104 ? -35.303 -21.723 15.436 1.00 39.97 104 ARG A CA 1
ATOM 804 C C . ARG A 1 104 ? -35.336 -23.101 16.107 1.00 39.97 104 ARG A C 1
ATOM 806 O O . ARG A 1 104 ? -34.867 -24.075 15.530 1.00 39.97 104 ARG A O 1
ATOM 813 N N . ASN A 1 105 ? -35.998 -23.084 17.268 1.00 38.56 105 ASN A N 1
ATOM 814 C CA . ASN A 1 105 ? -36.740 -24.134 17.984 1.00 38.56 105 ASN A CA 1
ATOM 815 C C . ASN A 1 105 ? -35.993 -25.338 18.559 1.00 38.56 105 ASN A C 1
ATOM 817 O O . ASN A 1 105 ? -35.664 -26.267 17.794 1.00 38.56 105 ASN A O 1
#

Radius of gyration: 20.52 Å; chains: 1; bounding box: 54×34×57 Å

pLDDT: mean 71.84, std 16.95, range [35.78, 92.19]

Secondary structure (DSSP, 8-state):
----HHHHHHHHHHHHHH-TTSS--HHHHHHHHHHHHHHHHHTTSPEEEPPSTT--STTSSTT-EEEE-TTS-EEEHHHHHHHS---SS----------------

Foldseek 3Di:
DFQDPVNVVQLVVLCVVPNPPSPDDPVNVVLVVLVVVLVVVLVPWDWDQQDQPPPPDPPPCHRFTWTQDPVRDIDGSVVVNVVSPNCSDDDDDDDPDPPDDDDDD

Organism: Escherichia coli (NCBI:txid562)